Protein AF-A0A1V5WYE0-F1 (afdb_monomer_lite)

Foldseek 3Di:
DDPVLVVVLVVLLVDDAFDKDKAFDDDPVRLVVSLVVNVVVLVVVCVVVVLSSLQWDWDWDADPNTTITMTHGHQDFFDWDWDQDPVRDTDIDTHDPCLVVLLVVCVVVVHDPVVNCVSNVHDDPVCCCPPVVDDDDPPDD

Radius of gyration: 19.07 Å; chains: 1; bounding box: 38×41×58 Å

Structure (mmCIF, N/CA/C/O backbone):
data_AF-A0A1V5WYE0-F1
#
_entry.id   AF-A0A1V5WYE0-F1
#
loop_
_atom_site.group_PDB
_atom_site.id
_atom_site.type_symbol
_atom_site.label_atom_id
_atom_site.label_alt_id
_atom_site.label_comp_id
_atom_site.label_asym_id
_atom_site.label_entity_id
_atom_site.label_seq_id
_atom_site.pdbx_PDB_ins_code
_atom_site.Cartn_x
_atom_site.Cartn_y
_atom_site.Cartn_z
_atom_site.occupancy
_atom_site.B_iso_or_equiv
_atom_site.auth_seq_id
_atom_site.auth_comp_id
_atom_site.auth_asym_id
_atom_site.auth_atom_id
_atom_site.pdbx_PDB_model_num
ATOM 1 N N . MET A 1 1 ? 8.057 -4.686 17.020 1.00 60.03 1 MET A N 1
ATOM 2 C CA . MET A 1 1 ? 6.840 -4.646 16.188 1.00 60.03 1 MET A CA 1
ATOM 3 C C . MET A 1 1 ? 5.695 -5.269 16.972 1.00 60.03 1 MET A C 1
ATOM 5 O O . MET A 1 1 ? 5.927 -6.262 17.650 1.00 60.03 1 MET A O 1
ATOM 9 N N . ASN A 1 2 ? 4.516 -4.652 16.957 1.00 81.19 2 ASN A N 1
ATOM 10 C CA . ASN A 1 2 ? 3.317 -5.132 17.647 1.00 81.19 2 ASN A CA 1
ATOM 11 C C . ASN A 1 2 ? 2.806 -6.436 16.997 1.00 81.19 2 ASN A C 1
ATOM 13 O O . ASN A 1 2 ? 2.760 -6.528 15.772 1.00 81.19 2 ASN A O 1
ATOM 17 N N . GLU A 1 3 ? 2.424 -7.436 17.794 1.00 86.69 3 GLU A N 1
ATOM 18 C CA . GLU A 1 3 ? 1.958 -8.746 17.303 1.00 86.69 3 GLU A CA 1
ATOM 19 C C . GLU A 1 3 ? 0.724 -8.611 16.396 1.00 86.69 3 GLU A C 1
ATOM 21 O O . GLU A 1 3 ? 0.641 -9.244 15.346 1.00 86.69 3 GLU A O 1
ATOM 26 N N . ILE A 1 4 ? -0.181 -7.689 16.739 1.00 88.62 4 ILE A N 1
ATOM 27 C CA . ILE A 1 4 ? -1.386 -7.384 15.956 1.00 88.62 4 ILE A CA 1
ATOM 28 C C . ILE A 1 4 ? -1.018 -6.863 14.562 1.00 88.62 4 ILE A C 1
ATOM 30 O O . ILE A 1 4 ? -1.641 -7.237 13.570 1.00 88.62 4 ILE A O 1
ATOM 34 N N . VAL A 1 5 ? 0.005 -6.010 14.480 1.00 93.00 5 VAL A N 1
ATOM 35 C CA . VAL A 1 5 ? 0.475 -5.443 13.211 1.00 93.00 5 VAL A CA 1
ATOM 36 C C . VAL A 1 5 ? 1.087 -6.528 12.350 1.00 93.00 5 VAL A C 1
ATOM 38 O O . VAL A 1 5 ? 0.755 -6.608 11.176 1.00 93.00 5 VAL A O 1
ATOM 41 N N . SER A 1 6 ? 1.915 -7.400 12.928 1.00 93.00 6 SER A N 1
ATOM 42 C CA . SER A 1 6 ? 2.517 -8.502 12.179 1.00 93.00 6 SER A CA 1
ATOM 43 C C . SER A 1 6 ? 1.449 -9.410 11.565 1.00 93.00 6 SER A C 1
ATOM 45 O O . SER A 1 6 ? 1.475 -9.627 10.358 1.00 93.00 6 SER A O 1
ATOM 47 N N . VAL A 1 7 ? 0.467 -9.863 12.352 1.00 95.88 7 VAL A N 1
ATOM 48 C CA . VAL A 1 7 ? -0.599 -10.752 11.861 1.00 95.88 7 VAL A CA 1
ATOM 49 C C . VAL A 1 7 ? -1.402 -10.094 10.742 1.00 95.88 7 VAL A C 1
ATOM 51 O O . VAL A 1 7 ? -1.552 -10.664 9.664 1.00 95.88 7 VAL A O 1
ATOM 54 N N . TRP A 1 8 ? -1.895 -8.874 10.962 1.00 96.62 8 TRP A N 1
ATOM 55 C CA . TRP A 1 8 ? -2.736 -8.221 9.962 1.00 96.62 8 TRP A CA 1
ATOM 56 C C . TRP A 1 8 ? -1.970 -7.751 8.734 1.00 96.62 8 TRP A C 1
ATOM 58 O O . TRP A 1 8 ? -2.543 -7.703 7.648 1.00 96.62 8 TRP A O 1
ATOM 68 N N . PHE A 1 9 ? -0.690 -7.418 8.880 1.00 96.69 9 PHE A N 1
ATOM 69 C CA . PHE A 1 9 ? 0.132 -7.050 7.739 1.00 96.69 9 PHE A CA 1
ATOM 70 C C . PHE A 1 9 ? 0.460 -8.274 6.877 1.00 96.69 9 PHE A C 1
ATOM 72 O O . PHE A 1 9 ? 0.440 -8.159 5.656 1.00 96.69 9 PHE A O 1
ATOM 79 N N . GLU A 1 10 ? 0.666 -9.458 7.467 1.00 96.38 10 GLU A N 1
ATOM 80 C CA . GLU A 1 10 ? 0.767 -10.707 6.695 1.00 96.38 10 GLU A CA 1
ATOM 81 C C . GLU A 1 10 ? -0.523 -11.024 5.929 1.00 96.38 10 GLU A C 1
ATOM 83 O O . GLU A 1 10 ? -0.458 -11.433 4.771 1.00 96.38 10 GLU A O 1
ATOM 88 N N . GLU A 1 11 ? -1.698 -10.788 6.518 1.00 97.31 11 GLU A N 1
ATOM 89 C CA . GLU A 1 11 ? -2.964 -10.913 5.781 1.00 97.31 11 GLU A CA 1
ATOM 90 C C . GLU A 1 11 ? -3.081 -9.865 4.665 1.00 97.31 11 GLU A C 1
ATOM 92 O O . GLU A 1 11 ? -3.500 -10.185 3.554 1.00 97.31 11 GLU A O 1
ATOM 97 N N . ALA A 1 12 ? -2.632 -8.629 4.900 1.00 96.56 12 ALA A N 1
ATOM 98 C CA . ALA A 1 12 ? -2.646 -7.581 3.882 1.00 96.56 12 ALA A CA 1
ATOM 99 C C . ALA A 1 12 ? -1.763 -7.904 2.664 1.00 96.56 12 ALA A C 1
ATOM 101 O O . ALA A 1 12 ? -2.113 -7.541 1.542 1.00 96.56 12 ALA A O 1
ATOM 102 N N . LYS A 1 13 ? -0.648 -8.622 2.852 1.00 95.75 13 LYS A N 1
ATOM 103 C CA . LYS A 1 13 ? 0.212 -9.088 1.747 1.00 95.75 13 LYS A CA 1
ATOM 104 C C . LYS A 1 13 ? -0.493 -10.079 0.817 1.00 95.75 13 LYS A C 1
ATOM 106 O O . LYS A 1 13 ? -0.105 -10.193 -0.345 1.00 95.75 13 LYS A O 1
ATOM 111 N N . LYS A 1 14 ? -1.506 -10.792 1.319 1.00 96.12 14 LYS A N 1
ATOM 112 C CA . LYS A 1 14 ? -2.266 -11.802 0.569 1.00 96.12 14 LYS A CA 1
ATOM 113 C C . LYS A 1 14 ? -3.430 -11.218 -0.225 1.00 96.12 14 LYS A C 1
ATOM 115 O O . LYS A 1 14 ? -3.949 -11.920 -1.082 1.00 96.12 14 LYS A O 1
ATOM 120 N N . LEU A 1 15 ? -3.827 -9.974 0.054 1.00 95.88 15 LEU A N 1
ATOM 121 C CA . LEU A 1 15 ? -4.912 -9.302 -0.662 1.00 95.88 15 LEU A CA 1
ATOM 122 C C . LEU A 1 15 ? -4.637 -9.293 -2.166 1.00 95.88 15 LEU A C 1
ATOM 124 O O . LEU A 1 15 ? -3.505 -9.035 -2.589 1.00 95.88 15 LEU A O 1
ATOM 128 N N . GLU A 1 16 ? -5.669 -9.505 -2.968 1.00 92.81 16 GLU A N 1
ATOM 129 C CA . GLU A 1 16 ? -5.650 -9.208 -4.396 1.00 92.81 16 GLU A CA 1
ATOM 130 C C . GLU A 1 16 ? -5.892 -7.713 -4.647 1.00 92.81 16 GLU A C 1
ATOM 132 O O . GLU A 1 16 ? -6.325 -6.956 -3.772 1.00 92.81 16 GLU A O 1
ATOM 137 N N . ILE A 1 17 ? -5.579 -7.244 -5.856 1.00 89.38 17 ILE A N 1
ATOM 138 C CA . ILE A 1 17 ? -5.825 -5.847 -6.223 1.00 89.38 17 ILE A CA 1
ATOM 139 C C . ILE A 1 17 ? -7.332 -5.566 -6.200 1.00 89.38 17 ILE A C 1
ATOM 141 O O . ILE A 1 17 ? -8.116 -6.245 -6.852 1.00 89.38 17 ILE A O 1
ATOM 145 N N . GLY A 1 18 ? -7.723 -4.515 -5.482 1.00 91.00 18 GLY A N 1
ATOM 146 C CA . GLY A 1 18 ? -9.116 -4.140 -5.248 1.00 91.00 18 GLY A CA 1
ATOM 147 C C . GLY A 1 18 ? -9.682 -4.678 -3.934 1.00 91.00 18 GLY A C 1
ATOM 148 O O . GLY A 1 18 ? -10.757 -4.239 -3.524 1.00 91.00 18 GLY A O 1
ATOM 149 N N . GLU A 1 19 ? -8.969 -5.569 -3.241 1.00 96.38 19 GLU A N 1
ATOM 150 C CA . GLU A 1 19 ? -9.384 -6.066 -1.933 1.00 96.38 19 GLU A CA 1
ATOM 151 C C . GLU A 1 19 ? -8.911 -5.164 -0.786 1.00 96.38 19 GLU A C 1
ATOM 153 O O . GLU A 1 19 ? -7.910 -4.442 -0.870 1.00 96.38 19 GLU A O 1
ATOM 158 N N . SER A 1 20 ? -9.651 -5.215 0.325 1.00 97.19 20 SER A N 1
ATOM 159 C CA . SER A 1 20 ? -9.329 -4.455 1.530 1.00 97.19 20 SER A CA 1
ATOM 160 C C . SER A 1 20 ? -9.649 -5.217 2.811 1.00 97.19 20 SER A C 1
ATOM 162 O O . SER A 1 20 ? -10.659 -5.911 2.913 1.00 97.19 20 SER A O 1
ATOM 164 N N . LEU A 1 21 ? -8.807 -5.018 3.820 1.00 97.25 21 LEU A N 1
ATOM 165 C CA . LEU A 1 21 ? -8.969 -5.510 5.180 1.00 97.25 21 LEU A CA 1
ATOM 166 C C . LEU A 1 21 ? -9.318 -4.342 6.109 1.00 97.25 21 LEU A C 1
ATOM 168 O O . LEU A 1 21 ? -8.591 -3.352 6.164 1.00 97.25 21 LEU A O 1
ATOM 172 N N . HIS A 1 22 ? -10.413 -4.465 6.864 1.00 97.12 22 HIS A N 1
ATOM 173 C CA . HIS A 1 22 ? -10.916 -3.419 7.764 1.00 97.12 22 HIS A CA 1
ATOM 174 C C . HIS A 1 22 ? -10.718 -3.828 9.224 1.00 97.12 22 HIS A C 1
ATOM 176 O O . HIS A 1 22 ? -11.442 -4.664 9.761 1.00 97.12 22 HIS A O 1
ATOM 182 N N . ILE A 1 23 ? -9.751 -3.203 9.886 1.00 96.25 23 ILE A N 1
ATOM 183 C CA . ILE A 1 23 ? -9.340 -3.511 11.255 1.00 96.25 23 ILE A CA 1
ATOM 184 C C . ILE A 1 23 ? -9.971 -2.485 12.189 1.00 96.25 23 ILE A C 1
ATOM 186 O O . ILE A 1 23 ? -9.647 -1.296 12.148 1.00 96.25 23 ILE A O 1
ATOM 190 N N . ARG A 1 24 ? -10.902 -2.934 13.031 1.00 95.94 24 ARG A N 1
ATOM 191 C CA . ARG A 1 24 ? -11.574 -2.062 13.999 1.00 95.94 24 ARG A CA 1
ATOM 192 C C . ARG A 1 24 ? -10.618 -1.679 15.126 1.00 95.94 24 ARG A C 1
ATOM 194 O O . ARG A 1 24 ? -9.962 -2.541 15.697 1.00 95.94 24 ARG A O 1
ATOM 201 N N . VAL A 1 25 ? -10.637 -0.405 15.507 1.00 95.62 25 VAL A N 1
ATOM 202 C CA . VAL A 1 25 ? -9.890 0.127 16.658 1.00 95.62 25 VAL A CA 1
ATOM 203 C C . VAL A 1 25 ? -10.827 0.860 17.615 1.00 95.62 25 VAL A C 1
ATOM 205 O O . VAL A 1 25 ? -11.921 1.291 17.230 1.00 95.62 25 VAL A O 1
ATOM 208 N N . ALA A 1 26 ? -10.441 0.986 18.885 1.00 94.44 26 ALA A N 1
ATOM 209 C CA . ALA A 1 26 ? -11.327 1.522 19.913 1.00 94.44 26 ALA A CA 1
ATOM 210 C C . ALA A 1 26 ? -11.500 3.043 19.799 1.00 94.44 26 ALA A C 1
ATOM 212 O O . ALA A 1 26 ? -12.570 3.574 20.099 1.00 94.44 26 ALA A O 1
ATOM 213 N N . ASN A 1 27 ? -10.453 3.763 19.383 1.00 95.50 27 ASN A N 1
ATOM 214 C CA . ASN A 1 27 ? -10.450 5.224 19.350 1.00 95.50 27 ASN A CA 1
ATOM 215 C C 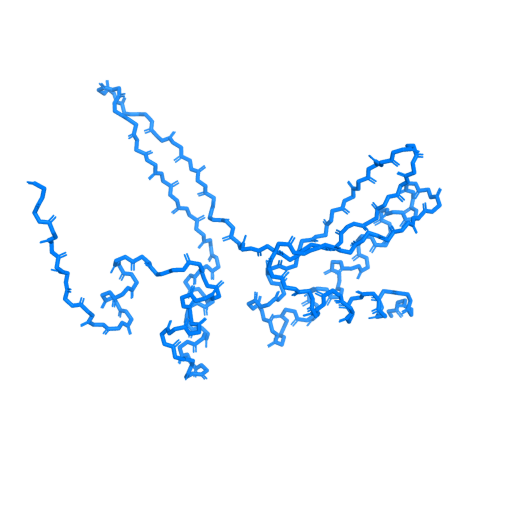. ASN A 1 27 ? -9.452 5.803 18.326 1.00 95.50 27 ASN A C 1
ATOM 217 O O . ASN A 1 27 ? -8.623 5.102 17.754 1.00 95.50 27 ASN A O 1
ATOM 221 N N . LYS A 1 28 ? -9.520 7.124 18.110 1.00 94.56 28 LYS A N 1
ATOM 222 C CA . LYS A 1 28 ? -8.674 7.857 17.149 1.00 94.56 28 LYS A CA 1
ATOM 223 C C . LYS A 1 28 ? -7.173 7.813 17.484 1.00 94.56 28 LYS A C 1
ATOM 225 O O . LYS A 1 28 ? -6.343 7.888 16.575 1.00 94.56 28 LYS A O 1
ATOM 230 N N . LYS A 1 29 ? -6.813 7.729 18.772 1.00 95.44 29 LYS A N 1
ATOM 231 C CA . LYS A 1 29 ? -5.408 7.655 19.202 1.00 95.44 29 LYS A CA 1
ATOM 232 C C . LYS A 1 29 ? -4.810 6.321 18.766 1.00 95.44 29 LYS A C 1
ATOM 234 O O . LYS A 1 29 ? -3.792 6.319 18.086 1.00 95.44 29 LYS A O 1
ATOM 239 N N . GLU A 1 30 ? -5.495 5.227 19.086 1.00 94.69 30 GLU A N 1
ATOM 240 C CA . GLU A 1 30 ? -5.120 3.875 18.670 1.00 94.69 30 GLU A CA 1
ATOM 241 C C . GLU A 1 30 ? -5.097 3.744 17.144 1.00 94.69 30 GLU A C 1
ATOM 243 O O . GLU A 1 30 ? -4.131 3.235 16.596 1.00 94.69 30 GLU A O 1
ATOM 248 N N . GLN A 1 31 ? -6.086 4.312 16.444 1.00 96.19 31 GLN A N 1
ATOM 249 C CA . GLN A 1 31 ? -6.083 4.387 14.981 1.00 96.19 31 GLN A CA 1
ATOM 250 C C . GLN A 1 31 ? -4.799 5.038 14.446 1.00 96.19 31 GLN A C 1
ATOM 252 O O . GLN A 1 31 ? -4.145 4.516 13.554 1.00 96.19 31 GLN A O 1
ATOM 257 N N . THR A 1 32 ? -4.415 6.195 14.984 1.00 95.75 32 THR A N 1
ATOM 258 C CA . THR A 1 32 ? -3.224 6.906 14.499 1.00 95.75 32 THR A CA 1
ATOM 259 C C . THR A 1 32 ? -1.944 6.136 14.805 1.00 95.75 32 THR A C 1
ATOM 261 O O . THR A 1 32 ? -1.075 6.064 13.944 1.00 95.75 32 THR A O 1
ATOM 264 N N . GLN A 1 33 ? -1.845 5.540 15.993 1.00 95.62 33 GLN A N 1
ATOM 265 C CA . GLN A 1 33 ? -0.705 4.711 16.364 1.00 95.62 33 GLN A CA 1
ATOM 266 C C . GLN A 1 33 ? -0.582 3.492 15.442 1.00 95.62 33 GLN A C 1
ATOM 268 O O . GLN A 1 33 ? 0.466 3.290 14.840 1.00 95.62 33 GLN A O 1
ATOM 273 N N . LEU A 1 34 ? -1.666 2.734 15.271 1.00 95.69 34 LEU A N 1
ATOM 274 C CA . LEU A 1 34 ? -1.667 1.515 14.472 1.00 95.69 34 LEU A CA 1
ATOM 275 C C . LEU A 1 34 ? -1.384 1.799 12.988 1.00 95.69 34 LEU A C 1
ATOM 277 O O . LEU A 1 34 ? -0.668 1.040 12.347 1.00 95.69 34 LEU A O 1
ATOM 281 N N . ALA A 1 35 ? -1.883 2.917 12.447 1.00 96.62 35 ALA A N 1
ATOM 282 C CA . ALA A 1 35 ? -1.541 3.350 11.091 1.00 96.62 35 ALA A CA 1
ATOM 283 C C . ALA A 1 35 ? -0.032 3.581 10.918 1.00 96.62 35 ALA A C 1
ATOM 285 O O . ALA A 1 35 ? 0.531 3.151 9.918 1.00 96.62 35 ALA A O 1
ATOM 286 N N . ASN A 1 36 ? 0.620 4.231 11.887 1.00 96.50 36 ASN A N 1
ATOM 287 C CA . ASN A 1 36 ? 2.064 4.464 11.833 1.00 96.50 36 ASN A CA 1
ATOM 288 C C . ASN A 1 36 ? 2.845 3.145 11.931 1.00 96.50 36 ASN A C 1
ATOM 290 O O . ASN A 1 36 ? 3.790 2.949 11.178 1.00 96.50 36 ASN A O 1
ATOM 294 N N . GLU A 1 37 ? 2.419 2.223 12.799 1.00 96.94 37 GLU A N 1
ATOM 295 C CA . GLU A 1 37 ? 3.050 0.901 12.914 1.00 96.94 37 GLU A CA 1
ATOM 296 C C . GLU A 1 37 ? 2.907 0.085 11.609 1.00 96.94 37 GLU A C 1
ATOM 298 O O . GLU A 1 37 ? 3.847 -0.592 11.196 1.00 96.94 37 GLU A O 1
ATOM 303 N N . PHE A 1 38 ? 1.770 0.182 10.906 1.00 97.75 38 PHE A N 1
ATOM 304 C CA . PHE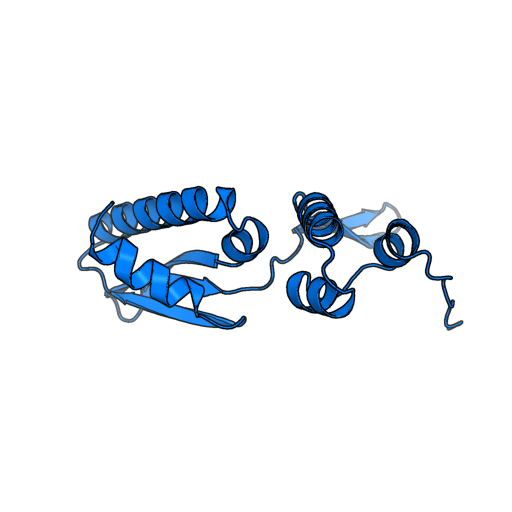 A 1 38 ? 1.623 -0.416 9.572 1.00 97.75 38 PHE A CA 1
ATOM 305 C C . PHE A 1 38 ? 2.493 0.263 8.510 1.00 97.75 38 PHE A C 1
ATOM 307 O O . PHE A 1 38 ? 2.998 -0.417 7.620 1.00 97.75 38 PHE A O 1
ATOM 314 N N . GLU A 1 39 ? 2.680 1.582 8.579 1.00 96.81 39 GLU A N 1
ATOM 315 C CA . GLU A 1 39 ? 3.573 2.305 7.664 1.00 96.81 39 GLU A CA 1
ATOM 316 C C . GLU A 1 39 ? 5.040 1.901 7.861 1.00 96.81 39 GLU A C 1
ATOM 318 O O . GLU A 1 39 ? 5.777 1.742 6.884 1.00 96.81 39 GLU A O 1
ATOM 323 N N . GLU A 1 40 ? 5.455 1.663 9.107 1.00 96.50 40 GLU A N 1
ATOM 324 C CA . GLU A 1 40 ? 6.766 1.095 9.430 1.00 96.50 40 GLU A CA 1
ATOM 325 C C . GLU A 1 40 ? 6.904 -0.321 8.855 1.00 96.50 40 GLU A C 1
ATOM 327 O O . GLU A 1 40 ? 7.833 -0.572 8.090 1.00 96.50 40 GLU A O 1
ATOM 332 N N . ALA A 1 41 ? 5.937 -1.211 9.110 1.00 96.25 41 ALA A N 1
ATOM 333 C CA . ALA A 1 41 ? 5.944 -2.573 8.564 1.00 96.25 41 ALA A CA 1
ATOM 334 C C . ALA A 1 41 ? 5.970 -2.588 7.022 1.00 96.25 41 ALA A C 1
ATOM 336 O O . ALA A 1 41 ? 6.686 -3.383 6.405 1.00 96.25 41 ALA A O 1
ATOM 337 N N . ARG A 1 42 ? 5.238 -1.669 6.381 1.00 95.94 42 ARG A N 1
ATOM 338 C CA . ARG A 1 42 ? 5.271 -1.474 4.927 1.00 95.94 42 ARG A CA 1
ATOM 339 C C . ARG A 1 42 ? 6.632 -0.999 4.445 1.00 95.94 42 ARG A C 1
ATOM 341 O O . ARG A 1 42 ? 7.109 -1.493 3.428 1.00 95.94 42 ARG A O 1
ATOM 348 N N . SER A 1 43 ? 7.258 -0.073 5.164 1.00 94.81 43 SER A N 1
ATOM 349 C CA . SER A 1 43 ? 8.585 0.447 4.828 1.00 94.81 43 SER A CA 1
ATOM 350 C C . SER A 1 43 ? 9.665 -0.627 4.957 1.00 94.81 43 SER A C 1
ATOM 352 O O . SER A 1 43 ? 10.518 -0.741 4.080 1.00 94.81 43 SER A O 1
ATOM 354 N N . GLU A 1 44 ? 9.603 -1.458 5.998 1.00 94.94 44 GLU A N 1
ATOM 355 C CA . GLU A 1 44 ? 10.498 -2.607 6.172 1.00 94.94 44 GLU A CA 1
ATOM 356 C C . GLU A 1 44 ? 10.321 -3.625 5.043 1.00 94.94 44 GLU A C 1
ATOM 358 O O . GLU A 1 44 ? 11.299 -4.071 4.439 1.00 94.94 44 GLU A O 1
ATOM 363 N N . TRP A 1 45 ? 9.074 -3.951 4.696 1.00 94.81 45 TRP A N 1
ATOM 364 C CA . TRP A 1 45 ? 8.797 -4.869 3.596 1.00 94.81 45 TRP A CA 1
ATOM 365 C C . TRP A 1 45 ? 9.221 -4.300 2.240 1.00 94.81 45 TRP A C 1
ATOM 367 O O . TRP A 1 45 ? 9.722 -5.049 1.406 1.00 94.81 45 TRP A O 1
ATOM 377 N N . ALA A 1 46 ? 9.121 -2.984 2.038 1.00 91.19 46 ALA A N 1
ATOM 378 C CA . ALA A 1 46 ? 9.549 -2.319 0.809 1.00 91.19 46 ALA A CA 1
ATOM 379 C C . ALA A 1 46 ? 11.056 -2.448 0.527 1.00 91.19 46 ALA A C 1
ATOM 381 O O . ALA A 1 4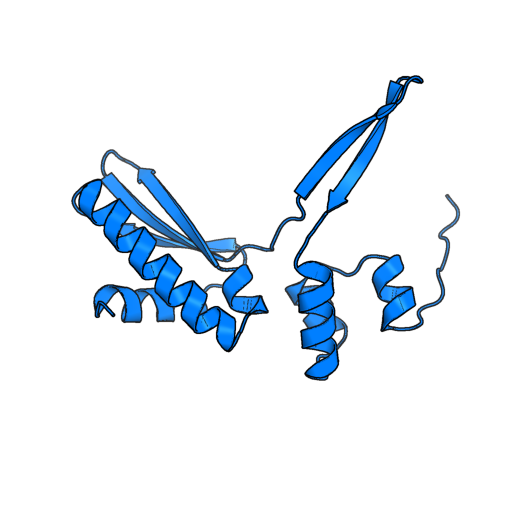6 ? 11.473 -2.291 -0.618 1.00 91.19 46 ALA A O 1
ATOM 382 N N . VAL A 1 47 ? 11.883 -2.750 1.536 1.00 90.25 47 VAL A N 1
ATOM 383 C CA . VAL A 1 47 ? 13.312 -3.051 1.330 1.00 90.25 47 VAL A CA 1
ATOM 384 C C . VAL A 1 47 ? 13.498 -4.368 0.568 1.00 90.25 47 VAL A C 1
ATOM 386 O O . VAL A 1 47 ? 14.459 -4.507 -0.187 1.00 90.25 47 VAL A O 1
ATOM 389 N N . ILE A 1 48 ? 12.580 -5.318 0.757 1.00 89.38 48 ILE A N 1
ATOM 390 C CA . ILE A 1 48 ? 12.628 -6.665 0.175 1.00 89.38 48 ILE A CA 1
ATOM 391 C C . ILE A 1 48 ? 11.766 -6.725 -1.091 1.00 89.38 48 ILE A C 1
ATOM 393 O O . ILE A 1 48 ? 12.229 -7.155 -2.139 1.00 89.38 48 ILE A O 1
ATOM 397 N N . GLU A 1 49 ? 10.525 -6.248 -0.995 1.00 88.81 49 GLU A N 1
ATOM 398 C CA . GLU A 1 49 ? 9.490 -6.306 -2.029 1.00 88.81 49 GLU A CA 1
ATOM 399 C C . GLU A 1 49 ? 8.930 -4.896 -2.306 1.00 88.81 49 GLU A C 1
ATOM 401 O O . GLU A 1 49 ? 7.773 -4.595 -1.991 1.00 88.81 49 GLU A O 1
ATOM 406 N N . PRO A 1 50 ? 9.735 -3.984 -2.888 1.00 83.62 50 PRO A N 1
ATOM 407 C CA . PRO A 1 50 ? 9.367 -2.574 -3.060 1.00 83.62 50 PRO A CA 1
ATOM 408 C C . PRO A 1 50 ? 8.096 -2.389 -3.887 1.00 83.62 50 PRO A C 1
ATOM 410 O O . PRO A 1 50 ? 7.288 -1.498 -3.625 1.00 83.62 50 PRO A O 1
ATOM 413 N N . VAL A 1 51 ? 7.913 -3.249 -4.886 1.00 83.69 51 VAL A N 1
ATOM 414 C CA . VAL A 1 51 ? 6.795 -3.161 -5.819 1.00 83.69 51 VAL A CA 1
ATOM 415 C C . VAL A 1 51 ? 5.486 -3.512 -5.124 1.00 83.69 51 VAL A C 1
ATOM 417 O O . VAL A 1 51 ? 4.552 -2.710 -5.123 1.00 83.69 51 VAL A O 1
ATOM 420 N N . HIS A 1 52 ? 5.450 -4.665 -4.460 1.00 87.88 52 HIS A N 1
ATOM 421 C CA . HIS A 1 52 ? 4.289 -5.138 -3.720 1.00 87.88 52 HIS A CA 1
ATOM 422 C C . HIS A 1 52 ? 3.955 -4.227 -2.533 1.00 87.88 52 HIS A C 1
ATOM 424 O O . HIS A 1 52 ? 2.793 -3.876 -2.332 1.00 87.88 52 HIS A O 1
ATOM 430 N N . ALA A 1 53 ? 4.967 -3.751 -1.803 1.00 91.44 53 ALA A N 1
ATOM 431 C CA . ALA A 1 53 ? 4.769 -2.801 -0.714 1.00 91.44 53 ALA A CA 1
ATOM 432 C C . ALA A 1 53 ? 4.131 -1.488 -1.195 1.00 91.44 53 ALA A C 1
ATOM 434 O O . ALA A 1 53 ? 3.267 -0.938 -0.513 1.00 91.44 53 ALA A O 1
ATOM 435 N N . SER A 1 54 ? 4.488 -1.012 -2.395 1.00 88.06 54 SER A N 1
ATOM 436 C CA . SER A 1 54 ? 3.910 0.210 -2.971 1.00 88.06 54 SER A CA 1
ATOM 437 C C . SER A 1 54 ? 2.424 0.095 -3.339 1.00 88.06 54 SER A C 1
ATOM 439 O O . SER A 1 54 ? 1.758 1.118 -3.497 1.00 88.06 54 SER A O 1
ATOM 441 N N . GLN A 1 55 ? 1.903 -1.130 -3.459 1.00 91.12 55 GLN A N 1
ATOM 442 C CA . GLN A 1 55 ? 0.496 -1.404 -3.757 1.00 91.12 55 GLN A CA 1
ATOM 443 C C . GLN A 1 55 ? -0.377 -1.457 -2.497 1.00 91.12 55 GLN A C 1
ATOM 445 O O . GLN A 1 55 ? -1.599 -1.425 -2.624 1.00 91.12 55 GLN A O 1
ATOM 450 N N . ILE A 1 56 ? 0.211 -1.533 -1.296 1.00 94.81 56 ILE A N 1
ATOM 451 C CA . ILE A 1 56 ? -0.537 -1.513 -0.034 1.00 94.81 56 ILE A CA 1
ATOM 452 C C . ILE A 1 56 ? -0.735 -0.068 0.426 1.00 94.81 56 ILE A C 1
ATOM 454 O O . ILE A 1 56 ? 0.216 0.663 0.724 1.00 94.81 56 ILE A O 1
ATOM 458 N N . PHE A 1 57 ? -1.999 0.325 0.524 1.00 94.81 57 PHE A N 1
ATOM 459 C CA . PHE A 1 57 ? -2.459 1.606 1.035 1.00 94.81 57 PHE A CA 1
ATOM 460 C C . PHE A 1 57 ? -2.991 1.432 2.451 1.00 94.81 57 PHE A C 1
ATOM 462 O O . PHE A 1 57 ? -3.778 0.531 2.732 1.00 94.81 57 PHE A O 1
ATOM 469 N N . ILE A 1 58 ? -2.567 2.329 3.338 1.00 96.81 58 ILE A N 1
ATOM 470 C CA . ILE A 1 58 ? -2.972 2.345 4.741 1.00 96.81 58 ILE A CA 1
ATOM 471 C C . ILE A 1 58 ? -3.855 3.573 4.940 1.00 96.81 58 ILE A C 1
ATOM 473 O O . ILE A 1 58 ? -3.407 4.714 4.829 1.00 96.81 58 ILE A O 1
ATOM 477 N N . LEU A 1 59 ? -5.140 3.347 5.204 1.00 96.44 59 LEU A N 1
ATOM 478 C CA . LEU A 1 59 ? -6.140 4.401 5.329 1.00 96.44 59 LEU A CA 1
ATOM 479 C C . LEU A 1 59 ? -6.752 4.403 6.727 1.00 96.44 59 LEU A C 1
ATOM 481 O O . LEU A 1 59 ? -6.998 3.365 7.337 1.00 96.44 59 LEU A O 1
ATOM 485 N N . LYS A 1 60 ? -7.057 5.602 7.220 1.00 97.25 60 LYS A N 1
ATOM 486 C CA . LYS A 1 60 ? -7.820 5.809 8.454 1.00 97.25 60 LYS A CA 1
ATOM 487 C C . LYS A 1 60 ? -9.247 6.167 8.077 1.00 97.25 60 LYS A C 1
ATOM 489 O O . LYS A 1 60 ? -9.465 7.217 7.474 1.00 97.25 60 LYS A O 1
ATOM 494 N N . THR A 1 61 ? -10.212 5.322 8.423 1.00 96.25 61 THR A N 1
ATOM 495 C CA . THR A 1 61 ? -11.618 5.524 8.053 1.00 96.25 61 THR A CA 1
ATOM 496 C C . THR A 1 61 ? -12.531 5.510 9.275 1.00 96.25 61 THR A C 1
ATOM 498 O O . THR A 1 61 ? -12.204 4.970 10.336 1.00 96.25 61 THR A O 1
ATOM 501 N N . ILE A 1 62 ? -13.687 6.160 9.135 1.00 95.88 62 ILE A N 1
ATOM 502 C CA . ILE A 1 62 ? -14.768 6.131 10.119 1.00 95.88 62 ILE A CA 1
ATOM 503 C C . ILE A 1 62 ? -16.010 5.625 9.400 1.00 95.88 62 ILE A C 1
ATOM 505 O O . ILE A 1 62 ? -16.480 6.266 8.463 1.00 95.88 62 ILE A O 1
ATOM 509 N N . ALA A 1 63 ? -16.550 4.503 9.861 1.00 93.25 63 ALA A N 1
ATOM 510 C CA . ALA A 1 63 ? -17.779 3.915 9.342 1.00 93.25 63 ALA A CA 1
ATOM 511 C C . ALA A 1 63 ? -18.688 3.562 10.521 1.00 93.2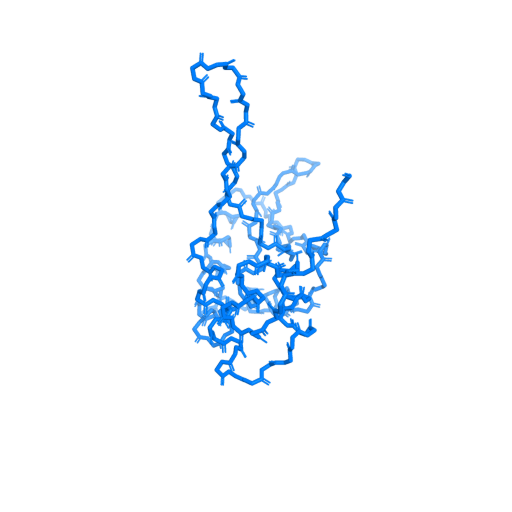5 63 ALA A C 1
ATOM 513 O O . ALA A 1 63 ? -18.216 3.065 11.540 1.00 93.25 63 ALA A O 1
ATOM 514 N N . GLU A 1 64 ? -19.983 3.876 10.426 1.00 93.06 64 GLU A N 1
ATOM 515 C CA . GLU A 1 64 ? -20.963 3.595 11.492 1.00 93.06 64 GLU A CA 1
ATOM 516 C C . GLU A 1 64 ? -20.545 4.105 12.888 1.00 93.06 64 GLU A C 1
ATOM 518 O O . GLU A 1 64 ? -20.765 3.445 13.905 1.00 93.06 64 GLU A O 1
ATOM 523 N N . ARG A 1 65 ? -19.899 5.280 12.952 1.00 92.31 65 ARG A N 1
ATOM 524 C CA . ARG A 1 65 ? -19.327 5.868 14.187 1.00 92.31 65 ARG A CA 1
ATOM 525 C C . ARG A 1 65 ? -18.222 5.028 14.851 1.00 92.31 65 ARG A C 1
ATOM 527 O O . ARG A 1 65 ? -17.830 5.326 15.977 1.00 92.31 65 ARG A O 1
ATOM 534 N N . LYS A 1 66 ? -17.690 4.014 14.170 1.00 95.69 66 LYS A N 1
ATOM 535 C CA . LYS A 1 66 ? -16.539 3.210 14.598 1.00 95.69 66 LYS A CA 1
ATOM 536 C C . LYS A 1 66 ? -15.301 3.626 13.802 1.00 95.69 66 LYS A C 1
ATOM 538 O O . LYS A 1 66 ? -15.402 4.051 12.653 1.00 95.69 66 LYS A O 1
ATOM 543 N N . GLN A 1 67 ? -14.141 3.527 14.441 1.00 96.44 67 GLN A N 1
ATOM 544 C CA . GLN A 1 67 ? -12.843 3.836 13.843 1.00 96.44 67 GLN A CA 1
ATOM 545 C C . GLN A 1 67 ? -12.251 2.561 13.237 1.00 96.44 67 GLN A C 1
ATOM 547 O O . GLN A 1 67 ? -12.288 1.506 13.875 1.00 96.44 67 GLN A O 1
ATOM 552 N N . TYR A 1 68 ? -11.678 2.672 12.042 1.00 97.50 68 TYR A N 1
ATOM 553 C CA . TYR A 1 68 ? -11.019 1.565 11.355 1.00 97.50 68 TYR A CA 1
ATOM 554 C C . TYR A 1 68 ? -9.669 1.986 10.784 1.00 97.50 68 TYR A C 1
ATOM 556 O O . TYR A 1 68 ? -9.475 3.137 10.379 1.00 97.50 68 TYR A O 1
ATOM 564 N N . ILE A 1 69 ? -8.752 1.028 10.729 1.00 97.50 69 ILE A N 1
ATOM 565 C CA . ILE A 1 69 ? -7.639 1.035 9.787 1.00 97.50 69 ILE A CA 1
ATOM 566 C C . ILE A 1 69 ? -8.010 0.143 8.623 1.00 97.50 69 ILE A C 1
ATOM 568 O O . ILE A 1 69 ? -8.456 -0.982 8.826 1.00 97.50 69 ILE A O 1
ATOM 572 N N . VAL A 1 70 ? -7.839 0.656 7.413 1.00 97.50 70 VAL A N 1
ATOM 573 C CA . VAL A 1 70 ? -8.071 -0.099 6.191 1.00 97.50 70 VAL A CA 1
ATOM 574 C C . VAL A 1 70 ? -6.732 -0.318 5.518 1.00 97.50 70 VAL A C 1
ATOM 576 O O . VAL A 1 70 ? -6.048 0.648 5.180 1.00 97.50 70 VAL A O 1
ATOM 579 N N . LEU A 1 71 ? -6.369 -1.586 5.360 1.00 97.69 71 LEU A N 1
ATOM 580 C CA . LEU A 1 71 ? -5.258 -2.008 4.520 1.00 97.69 71 LEU A CA 1
ATOM 581 C C . LEU A 1 71 ? -5.860 -2.429 3.193 1.00 97.69 71 LEU A C 1
ATOM 583 O O . LEU A 1 71 ? -6.676 -3.343 3.147 1.00 97.69 71 LEU A O 1
ATOM 587 N N . GLU A 1 72 ? -5.521 -1.725 2.132 1.00 96.44 72 GLU A N 1
ATOM 588 C CA . GLU A 1 72 ? -6.125 -1.931 0.825 1.00 96.44 72 GLU A CA 1
ATOM 589 C C . GLU A 1 72 ? -5.037 -2.136 -0.207 1.00 96.44 72 GLU A C 1
ATOM 591 O O . GLU A 1 72 ? -4.048 -1.400 -0.219 1.00 96.44 72 GLU A O 1
ATOM 596 N N . ARG A 1 73 ? -5.229 -3.107 -1.095 1.00 94.06 73 ARG A N 1
ATOM 597 C CA . ARG A 1 73 ? -4.300 -3.313 -2.193 1.00 94.06 73 ARG A CA 1
ATOM 598 C C . ARG A 1 73 ? -4.851 -2.679 -3.458 1.00 94.06 73 ARG A C 1
ATOM 600 O O . ARG A 1 73 ? -5.927 -3.030 -3.929 1.00 94.06 73 ARG A O 1
ATOM 607 N N . LYS A 1 74 ? -4.117 -1.725 -4.022 1.00 89.88 74 LYS A N 1
ATOM 608 C CA . LYS A 1 74 ? -4.507 -1.006 -5.240 1.00 89.88 74 LYS A CA 1
ATOM 609 C C . LYS A 1 74 ? -3.370 -0.970 -6.234 1.00 89.88 74 LYS A C 1
ATOM 611 O O . LYS A 1 74 ? -2.198 -0.941 -5.861 1.00 89.88 74 LYS A O 1
ATOM 616 N N . TYR A 1 75 ? -3.733 -0.845 -7.508 1.00 81.62 75 TYR A N 1
ATOM 617 C CA . TYR A 1 75 ? -2.787 -0.326 -8.478 1.00 81.62 75 TYR A CA 1
ATOM 618 C C . TYR A 1 75 ? -2.348 1.064 -8.060 1.00 81.62 75 TYR A C 1
ATOM 620 O O . TYR A 1 75 ? -3.157 1.929 -7.706 1.00 81.62 75 TYR A O 1
ATOM 628 N N . ARG A 1 76 ? -1.043 1.281 -8.141 1.00 73.81 76 ARG A N 1
ATOM 629 C CA . ARG A 1 76 ? -0.484 2.607 -8.004 1.00 73.81 76 ARG A CA 1
ATOM 630 C C . ARG A 1 76 ? -0.967 3.443 -9.185 1.00 73.81 76 ARG A C 1
ATOM 632 O O . ARG A 1 76 ? -0.568 3.224 -10.325 1.00 73.81 76 ARG A O 1
ATOM 639 N N . ALA A 1 77 ? -1.869 4.378 -8.912 1.00 68.06 77 ALA A N 1
ATOM 640 C CA . ALA A 1 77 ? -2.287 5.339 -9.914 1.00 68.06 77 ALA A CA 1
ATOM 641 C C . ALA A 1 77 ? -1.177 6.390 -10.081 1.00 68.06 77 ALA A C 1
ATOM 643 O O . ALA A 1 77 ? -0.686 6.916 -9.077 1.00 68.06 77 ALA A O 1
ATOM 644 N N . PRO A 1 78 ? -0.784 6.729 -11.318 1.00 72.69 78 PRO A N 1
ATOM 645 C CA . PRO A 1 78 ? 0.136 7.830 -11.534 1.00 72.69 78 PRO A CA 1
ATOM 646 C C . PRO A 1 78 ? -0.512 9.149 -11.092 1.00 72.69 78 PRO A C 1
ATOM 648 O O . PRO A 1 78 ? -1.731 9.324 -11.172 1.00 72.69 78 PRO A O 1
ATOM 651 N N . PHE A 1 79 ? 0.299 10.115 -10.666 1.00 74.81 79 PHE A N 1
ATOM 652 C CA . PHE A 1 79 ? -0.181 11.464 -10.397 1.00 74.81 79 PHE A CA 1
ATOM 653 C C . PHE A 1 79 ? -0.556 12.127 -11.716 1.00 74.81 79 PHE A C 1
ATOM 655 O O . PHE A 1 79 ? 0.305 12.424 -12.545 1.00 74.81 79 PHE A O 1
ATOM 662 N N . THR A 1 80 ? -1.849 12.364 -11.916 1.00 79.31 80 THR A N 1
ATOM 663 C CA . THR A 1 80 ? -2.347 12.994 -13.137 1.00 79.31 80 THR A CA 1
ATOM 664 C C . THR A 1 80 ? -2.698 14.454 -12.898 1.00 79.31 80 THR A C 1
ATOM 666 O O . THR A 1 80 ? -3.501 14.764 -12.021 1.00 79.31 80 THR A O 1
ATOM 669 N N . ALA A 1 81 ? -2.157 15.341 -13.725 1.00 82.00 81 ALA A N 1
ATOM 670 C CA . ALA A 1 81 ? -2.540 16.742 -13.811 1.00 82.00 81 ALA A CA 1
ATOM 671 C C . ALA A 1 81 ? -3.120 17.038 -15.198 1.00 82.00 81 ALA A C 1
ATOM 673 O O . ALA A 1 81 ? -2.737 16.420 -16.190 1.00 82.00 81 ALA A O 1
ATOM 674 N N . VAL A 1 82 ? -4.029 18.007 -15.288 1.00 88.25 82 VAL A N 1
ATOM 675 C CA . VAL A 1 82 ? -4.529 18.512 -16.571 1.00 88.25 82 VAL A CA 1
ATOM 676 C C . VAL A 1 82 ? -3.972 19.912 -16.774 1.00 88.25 82 VAL A C 1
ATOM 678 O O . VAL A 1 82 ? -4.300 20.836 -16.034 1.00 88.25 82 VAL A O 1
ATOM 681 N N . LYS A 1 83 ? -3.114 20.074 -17.779 1.00 88.88 83 LYS A N 1
ATOM 682 C CA . LYS A 1 83 ? -2.580 21.368 -18.196 1.00 88.88 83 LYS A CA 1
ATOM 683 C C . LYS A 1 83 ? -3.470 21.937 -19.292 1.00 88.88 83 LYS A C 1
ATOM 685 O O . LYS A 1 83 ? -3.651 21.305 -20.330 1.00 88.88 83 LYS A O 1
ATOM 690 N N . ARG A 1 84 ? -3.992 23.143 -19.078 1.00 89.62 84 ARG A N 1
ATOM 691 C CA . ARG A 1 84 ? -4.673 23.928 -20.112 1.00 89.62 84 ARG A CA 1
ATOM 692 C C . ARG A 1 84 ? -3.669 24.873 -20.765 1.00 89.62 84 ARG A C 1
ATOM 694 O O . ARG A 1 84 ? -2.964 25.590 -20.058 1.00 89.62 84 ARG A O 1
ATOM 701 N N . ASP A 1 85 ? -3.581 24.856 -22.088 1.00 86.25 85 ASP A N 1
ATOM 702 C CA . ASP A 1 85 ? -2.738 25.790 -22.833 1.00 86.25 85 ASP A CA 1
ATOM 703 C C . ASP A 1 85 ? -3.467 27.106 -23.168 1.00 86.25 85 ASP A C 1
ATOM 705 O O . ASP A 1 85 ? -4.663 27.268 -22.913 1.00 86.25 85 ASP A O 1
ATOM 709 N N . ALA A 1 86 ? -2.732 28.064 -23.742 1.00 84.12 86 ALA A N 1
ATOM 710 C CA . ALA A 1 86 ? -3.266 29.370 -24.133 1.00 84.12 86 ALA A CA 1
ATOM 711 C C . ALA A 1 86 ? -4.348 29.288 -25.229 1.00 84.12 86 ALA A C 1
ATOM 713 O O . ALA A 1 86 ? -5.127 30.223 -25.385 1.00 84.12 86 ALA A O 1
ATOM 714 N N . THR A 1 87 ? -4.426 28.168 -25.957 1.00 84.94 87 THR A N 1
ATOM 715 C CA . THR A 1 87 ? -5.458 27.904 -26.975 1.00 84.94 87 THR A CA 1
ATOM 716 C C . THR A 1 87 ? -6.706 27.235 -26.391 1.00 84.94 87 THR A C 1
ATOM 718 O O . THR A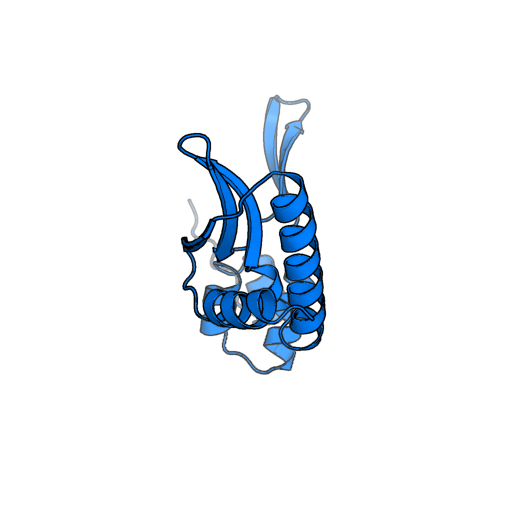 1 87 ? -7.704 27.060 -27.083 1.00 84.94 87 THR A O 1
ATOM 721 N N . GLY A 1 88 ? -6.680 26.888 -25.099 1.00 83.56 88 GLY A N 1
ATOM 722 C CA . GLY A 1 88 ? -7.766 26.207 -24.405 1.00 83.56 88 GLY A CA 1
ATOM 723 C C . GLY A 1 88 ? -7.741 24.682 -24.524 1.00 83.56 88 GLY A C 1
ATOM 724 O O . GLY A 1 88 ? -8.637 24.036 -23.981 1.00 83.56 88 GLY A O 1
ATOM 725 N N . LYS A 1 89 ? -6.725 24.093 -25.167 1.00 87.81 89 LYS A N 1
ATOM 726 C CA . LYS A 1 89 ? -6.555 22.641 -25.244 1.00 87.81 89 LYS A CA 1
ATOM 727 C C . LYS A 1 89 ? -6.056 22.108 -23.902 1.00 87.81 89 LYS A C 1
ATOM 729 O O . LYS A 1 89 ? -5.150 22.659 -23.272 1.00 87.81 89 LYS A O 1
ATOM 734 N N . HIS A 1 90 ? -6.671 21.015 -23.463 1.00 86.94 90 HIS A N 1
ATOM 735 C CA . HIS A 1 90 ? -6.296 20.295 -22.254 1.00 86.94 90 HIS A CA 1
ATOM 736 C C . HIS A 1 90 ? -5.348 19.150 -22.609 1.00 86.94 90 HIS A C 1
ATOM 738 O O . HIS A 1 90 ? -5.642 18.332 -23.475 1.00 86.94 90 HIS A O 1
ATOM 744 N N . THR A 1 91 ? -4.215 19.080 -21.920 1.00 84.12 91 THR A N 1
ATOM 745 C CA . THR A 1 91 ? -3.242 17.990 -22.022 1.00 84.12 91 THR A CA 1
ATOM 746 C C . THR A 1 91 ? -3.123 17.312 -20.664 1.00 84.12 91 THR A C 1
ATOM 748 O O . THR A 1 91 ? -2.926 17.974 -19.643 1.00 84.12 91 THR A O 1
ATOM 751 N N . LYS A 1 92 ? -3.291 15.988 -20.630 1.00 82.75 92 LYS A N 1
ATOM 752 C CA . LYS A 1 92 ? -3.118 15.193 -19.411 1.00 82.75 92 LYS A CA 1
ATOM 753 C C . LYS A 1 92 ? -1.632 14.895 -19.233 1.00 82.75 92 LYS A C 1
ATOM 755 O O . LYS A 1 92 ? -1.013 14.294 -20.102 1.00 82.75 92 LYS A O 1
ATOM 760 N N . ILE A 1 93 ? -1.070 15.316 -18.110 1.00 80.81 93 ILE A N 1
ATOM 761 C CA . ILE A 1 93 ? 0.292 15.004 -17.682 1.00 80.81 93 ILE A CA 1
ATOM 762 C C . ILE A 1 93 ? 0.177 13.927 -16.611 1.00 80.81 93 ILE A C 1
ATOM 764 O O . ILE A 1 93 ? -0.598 14.081 -15.673 1.00 80.81 93 ILE A O 1
ATOM 768 N N . SER A 1 94 ? 0.922 12.839 -16.758 1.00 76.06 94 SER A N 1
ATOM 769 C CA . SER A 1 94 ? 0.906 11.706 -15.837 1.00 76.06 94 SER A CA 1
ATOM 770 C C . SER A 1 94 ? 2.327 11.459 -15.348 1.00 76.06 94 SER A C 1
ATOM 772 O O . SER A 1 94 ? 3.212 11.215 -16.164 1.00 76.06 94 SER A O 1
ATOM 774 N N . VAL A 1 95 ? 2.557 11.557 -14.040 1.00 76.12 95 VAL A N 1
ATOM 775 C CA . VAL A 1 95 ? 3.870 11.353 -13.419 1.00 76.12 95 VAL A CA 1
ATOM 776 C C . VAL A 1 95 ? 3.753 10.255 -12.380 1.00 76.12 95 VAL A C 1
ATOM 778 O O . VAL A 1 95 ? 2.983 10.369 -11.431 1.00 76.12 95 VAL A O 1
ATOM 781 N N . ASP A 1 96 ? 4.553 9.208 -12.528 1.00 77.75 96 ASP A N 1
ATOM 782 C CA . ASP A 1 96 ? 4.747 8.228 -11.470 1.00 77.75 96 ASP A CA 1
ATOM 783 C C . ASP A 1 96 ? 6.239 8.138 -11.111 1.00 77.75 96 ASP A C 1
ATOM 785 O O . ASP A 1 96 ? 7.006 7.530 -11.859 1.00 77.75 96 ASP A O 1
ATOM 789 N N . PRO A 1 97 ? 6.660 8.734 -9.978 1.00 72.94 97 PRO A N 1
ATOM 790 C CA . PRO A 1 97 ? 8.068 8.804 -9.590 1.00 72.94 97 PRO A CA 1
ATOM 791 C C . PRO A 1 97 ? 8.752 7.441 -9.448 1.00 72.94 97 PRO A C 1
ATOM 793 O O . PRO A 1 97 ? 9.948 7.332 -9.698 1.00 72.94 97 PRO A O 1
ATOM 796 N N . GLU A 1 98 ? 8.009 6.399 -9.063 1.00 76.31 98 GLU A N 1
ATOM 797 C CA . GLU A 1 98 ? 8.593 5.076 -8.808 1.00 76.31 98 GLU A CA 1
ATOM 798 C C . GLU A 1 98 ? 8.393 4.110 -9.973 1.00 76.31 98 GLU A C 1
ATOM 800 O O . GLU A 1 98 ? 9.011 3.052 -9.981 1.00 76.31 98 GLU A O 1
ATOM 805 N N . ARG A 1 99 ? 7.577 4.451 -10.977 1.00 82.88 99 ARG A N 1
ATOM 806 C CA . ARG A 1 99 ? 7.264 3.542 -12.089 1.00 82.88 99 ARG A CA 1
ATOM 807 C C . ARG A 1 99 ? 8.512 3.091 -12.833 1.00 82.88 99 ARG A C 1
ATOM 809 O O . ARG A 1 99 ? 8.711 1.895 -13.015 1.00 82.88 99 ARG A O 1
ATOM 816 N N . THR A 1 100 ? 9.393 4.029 -13.174 1.00 79.69 100 THR A N 1
ATOM 817 C CA . THR A 1 100 ? 10.675 3.719 -13.823 1.00 79.69 100 THR A CA 1
ATOM 818 C C . THR A 1 100 ? 11.545 2.827 -12.942 1.00 79.69 100 THR A C 1
ATOM 820 O O . THR A 1 100 ? 12.147 1.876 -13.434 1.00 79.69 100 THR A O 1
ATOM 823 N N . ARG A 1 101 ? 11.595 3.101 -11.633 1.00 81.19 101 ARG A N 1
ATOM 824 C CA . ARG A 1 101 ? 12.391 2.318 -10.683 1.00 81.19 101 ARG A CA 1
ATOM 825 C C . ARG A 1 101 ? 11.856 0.891 -10.549 1.00 81.19 101 ARG A C 1
ATOM 827 O O . ARG A 1 101 ? 12.638 -0.051 -10.602 1.00 81.19 101 ARG A O 1
ATOM 834 N N . ILE A 1 102 ? 10.542 0.734 -10.401 1.00 82.06 102 ILE A N 1
ATOM 835 C CA . ILE A 1 102 ? 9.854 -0.560 -10.325 1.00 82.06 102 ILE A CA 1
ATOM 836 C C . ILE A 1 102 ? 10.092 -1.355 -11.608 1.00 82.06 102 ILE A C 1
ATOM 838 O O . ILE A 1 102 ? 10.510 -2.507 -11.543 1.00 82.06 102 ILE A O 1
ATOM 842 N N . LEU A 1 103 ? 9.898 -0.725 -12.768 1.00 84.00 103 LEU A N 1
ATOM 843 C CA . LEU A 1 103 ? 10.117 -1.350 -14.067 1.00 84.00 103 LEU A CA 1
ATOM 844 C C . LEU A 1 103 ? 11.558 -1.864 -14.207 1.00 84.00 103 LEU A C 1
ATOM 846 O O . LEU A 1 103 ? 11.774 -3.013 -14.581 1.00 84.00 103 LEU A O 1
ATOM 850 N N . GLN A 1 104 ? 12.547 -1.049 -13.832 1.00 83.69 104 GLN A N 1
ATOM 851 C CA . GLN A 1 104 ? 13.958 -1.447 -13.841 1.00 83.69 104 GLN A CA 1
ATOM 852 C C . GLN A 1 104 ? 14.258 -2.608 -12.887 1.00 83.69 104 GLN A C 1
ATOM 854 O O . GLN A 1 104 ? 15.023 -3.502 -13.248 1.00 83.69 104 GLN A O 1
ATOM 859 N N . LEU A 1 105 ? 13.669 -2.610 -11.688 1.00 84.31 105 LEU A N 1
ATOM 860 C CA . LEU A 1 105 ? 13.823 -3.705 -10.729 1.00 84.31 105 LEU A CA 1
ATOM 861 C C . LEU A 1 105 ? 13.243 -5.008 -11.282 1.00 84.31 105 LEU A C 1
ATOM 863 O O . LEU A 1 105 ? 13.948 -6.009 -11.324 1.00 84.31 105 LEU A O 1
ATOM 867 N N . MET A 1 106 ? 12.019 -4.984 -11.809 1.00 84.75 106 MET A N 1
ATOM 868 C CA . MET A 1 106 ? 11.387 -6.183 -12.366 1.00 84.75 106 MET A CA 1
ATOM 869 C C . MET A 1 106 ? 12.155 -6.744 -13.571 1.00 84.75 106 MET A C 1
ATOM 871 O O . MET A 1 106 ? 12.313 -7.958 -13.694 1.00 84.75 106 MET A O 1
ATOM 875 N N . ILE A 1 107 ? 12.694 -5.875 -14.433 1.00 86.31 107 ILE A N 1
ATOM 876 C CA . ILE A 1 107 ? 13.560 -6.291 -15.547 1.00 86.31 107 ILE A CA 1
ATOM 877 C C . ILE A 1 107 ? 14.853 -6.926 -15.024 1.00 86.31 107 ILE A C 1
ATOM 879 O O . ILE A 1 107 ? 15.277 -7.971 -15.522 1.00 86.31 107 ILE A O 1
ATOM 883 N N . LYS A 1 108 ? 15.478 -6.327 -14.002 1.00 86.56 108 LYS A N 1
ATOM 884 C CA . LYS A 1 108 ? 16.675 -6.881 -13.353 1.00 86.56 108 LYS A CA 1
ATOM 885 C C . LYS A 1 108 ? 16.398 -8.260 -12.747 1.00 86.56 108 LYS A C 1
ATOM 887 O O . LYS A 1 108 ? 17.232 -9.155 -12.882 1.00 86.56 108 LYS A O 1
ATOM 892 N N . ASP A 1 109 ? 15.215 -8.442 -12.172 1.00 84.75 109 ASP A N 1
ATOM 893 C CA . ASP A 1 109 ? 14.744 -9.703 -11.594 1.00 84.75 109 ASP A CA 1
ATOM 894 C C . ASP A 1 109 ? 14.261 -10.708 -12.659 1.00 84.75 109 ASP A C 1
ATOM 896 O O . ASP A 1 109 ? 13.752 -11.778 -12.328 1.00 84.75 109 ASP A O 1
ATOM 900 N N . ARG A 1 110 ? 14.458 -10.392 -13.951 1.00 85.69 110 ARG A N 1
ATOM 901 C CA . ARG A 1 110 ? 14.094 -11.210 -15.121 1.00 85.69 110 ARG A CA 1
ATOM 902 C C . ARG A 1 110 ? 12.613 -11.582 -15.172 1.00 85.69 110 ARG A C 1
ATOM 904 O O . ARG A 1 110 ? 12.258 -12.646 -15.680 1.00 85.69 110 ARG A O 1
ATOM 911 N N . LYS A 1 111 ? 11.752 -10.699 -14.667 1.00 86.12 111 LYS A N 1
ATOM 912 C CA . LYS A 1 111 ? 10.304 -10.843 -14.793 1.00 86.12 111 LYS A CA 1
ATOM 913 C C . LYS A 1 111 ? 9.874 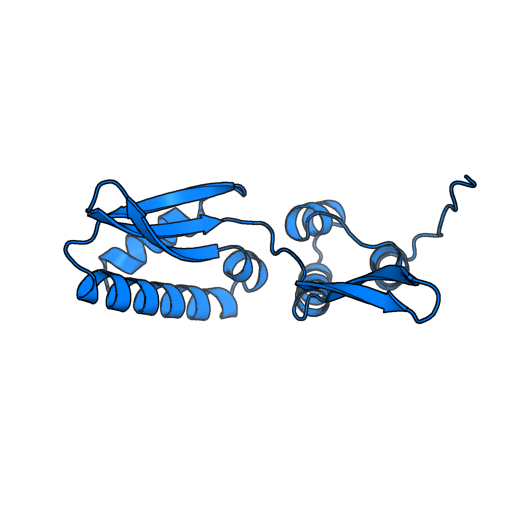-10.740 -16.250 1.00 86.12 111 LYS A C 1
ATOM 915 O O . LYS A 1 111 ? 10.456 -9.996 -17.042 1.00 86.12 111 LYS A O 1
ATOM 920 N N . SER A 1 112 ? 8.858 -11.516 -16.601 1.00 86.06 112 SER A N 1
ATOM 921 C CA . SER A 1 112 ? 8.264 -11.492 -17.932 1.00 86.06 112 SER A CA 1
ATOM 922 C C . SER A 1 112 ? 7.511 -10.181 -18.175 1.00 86.06 112 SER A C 1
ATOM 924 O O . SER A 1 112 ? 7.073 -9.506 -17.242 1.00 86.06 112 SER A O 1
ATOM 926 N N . LYS A 1 113 ? 7.318 -9.825 -19.451 1.00 83.38 113 LYS A N 1
ATOM 927 C CA . LYS A 1 113 ? 6.516 -8.653 -19.836 1.00 83.38 113 LYS A CA 1
ATOM 928 C C . LYS A 1 113 ? 5.102 -8.717 -19.249 1.00 83.38 113 LYS A C 1
ATOM 930 O O . LYS A 1 113 ? 4.612 -7.702 -18.772 1.00 83.38 113 LYS A O 1
ATOM 935 N N . GLN A 1 114 ? 4.483 -9.898 -19.263 1.00 83.62 114 GLN A N 1
ATOM 936 C CA . GLN A 1 114 ? 3.136 -10.107 -18.729 1.00 83.62 114 GLN A CA 1
ATOM 937 C C . GLN A 1 114 ? 3.082 -9.804 -17.229 1.00 83.62 114 GLN A C 1
ATOM 939 O O . GLN A 1 114 ? 2.264 -8.992 -16.817 1.00 83.62 114 GLN A O 1
ATOM 944 N N . GLU A 1 115 ? 4.016 -10.343 -16.437 1.00 82.38 115 GLU A N 1
ATOM 945 C CA . GLU A 1 115 ? 4.100 -10.035 -14.999 1.00 82.38 115 GLU A CA 1
ATOM 946 C C . GLU A 1 115 ? 4.306 -8.532 -14.748 1.00 82.38 115 GLU A C 1
ATOM 948 O O . GLU A 1 115 ? 3.726 -7.956 -13.831 1.00 82.38 115 GLU A O 1
ATOM 953 N N . ILE A 1 116 ? 5.128 -7.870 -15.568 1.00 83.50 116 ILE A N 1
ATOM 954 C CA . ILE A 1 116 ? 5.370 -6.426 -15.465 1.00 83.50 116 ILE A CA 1
ATOM 955 C C . ILE A 1 116 ? 4.099 -5.630 -15.781 1.00 83.50 116 ILE A C 1
ATOM 957 O O . ILE A 1 116 ? 3.770 -4.691 -15.056 1.00 83.50 116 ILE A O 1
ATOM 961 N N . GLU A 1 117 ? 3.381 -5.989 -16.845 1.00 83.38 117 GLU A N 1
ATOM 962 C CA . GLU A 1 117 ? 2.123 -5.345 -17.223 1.00 83.38 117 GLU A CA 1
ATOM 963 C C . GLU A 1 117 ? 1.036 -5.568 -16.171 1.00 83.38 117 GLU A C 1
ATOM 965 O O . GLU A 1 117 ? 0.334 -4.620 -15.828 1.00 83.38 117 GLU A O 1
ATOM 970 N N . GLU A 1 118 ? 0.933 -6.762 -15.595 1.00 81.44 118 GLU A N 1
ATOM 971 C CA . GLU A 1 118 ? -0.002 -7.041 -14.504 1.00 81.44 118 GLU A CA 1
ATOM 972 C C . GLU A 1 118 ? 0.278 -6.167 -13.283 1.00 81.44 118 GLU A C 1
ATOM 974 O O . GLU A 1 118 ? -0.643 -5.616 -12.688 1.00 81.44 118 GLU A O 1
ATOM 979 N N . VAL A 1 119 ? 1.549 -5.992 -12.927 1.00 79.12 119 VAL A N 1
ATOM 980 C CA . VAL A 1 119 ? 1.957 -5.240 -11.737 1.00 79.12 119 VAL A CA 1
ATOM 981 C C . VAL A 1 119 ? 1.839 -3.725 -11.924 1.00 79.12 119 VAL A C 1
ATOM 983 O O . VAL A 1 119 ? 1.445 -3.013 -10.994 1.00 79.12 119 VAL A O 1
ATOM 986 N N . LEU A 1 120 ? 2.170 -3.227 -13.116 1.00 78.44 120 LEU A N 1
ATOM 987 C CA . LEU A 1 120 ? 2.147 -1.803 -13.463 1.00 78.44 120 LEU A CA 1
ATOM 988 C C . LEU A 1 120 ? 0.818 -1.329 -14.064 1.00 78.44 120 LEU A C 1
ATOM 990 O O . LEU A 1 120 ? 0.707 -0.145 -14.404 1.00 78.44 120 LEU A O 1
ATOM 994 N N . ASN A 1 121 ? -0.167 -2.226 -14.180 1.00 77.44 121 ASN A N 1
ATOM 995 C CA . ASN A 1 121 ? -1.442 -2.004 -14.862 1.00 77.44 121 ASN A CA 1
ATOM 996 C C . ASN A 1 121 ? -1.255 -1.529 -16.318 1.00 77.44 121 ASN A C 1
ATOM 998 O O . ASN A 1 121 ? -1.808 -0.516 -16.749 1.00 77.44 121 ASN A O 1
ATOM 1002 N N . GLY A 1 122 ? -0.419 -2.258 -17.056 1.00 80.25 122 GLY A N 1
ATOM 1003 C CA . GLY A 1 122 ? -0.011 -1.985 -18.429 1.00 80.25 122 GLY A CA 1
ATOM 1004 C C . GLY A 1 122 ? 1.293 -1.194 -18.531 1.00 80.25 122 GLY A C 1
ATOM 1005 O O . GLY A 1 122 ? 1.730 -0.535 -17.587 1.00 80.25 122 GLY A O 1
ATOM 1006 N N . LEU A 1 123 ? 1.924 -1.258 -19.704 1.00 80.31 123 LEU A N 1
ATOM 1007 C CA . LEU A 1 123 ? 3.104 -0.475 -20.078 1.00 80.31 123 LEU A CA 1
ATOM 1008 C C . LEU A 1 123 ? 2.713 0.658 -21.028 1.00 80.31 123 LEU A C 1
ATOM 1010 O O . LEU A 1 123 ? 1.853 0.488 -21.889 1.00 80.31 123 LEU A O 1
ATOM 1014 N N . THR A 1 124 ? 3.376 1.804 -20.902 1.00 80.12 124 THR A N 1
ATOM 1015 C CA . THR A 1 124 ? 3.257 2.884 -21.887 1.00 80.12 124 THR A CA 1
ATOM 1016 C C . THR A 1 124 ? 4.026 2.531 -23.160 1.00 80.12 124 THR A C 1
ATOM 1018 O O . THR A 1 124 ? 4.978 1.751 -23.132 1.00 80.12 124 THR A O 1
ATOM 1021 N N . GLU A 1 125 ? 3.665 3.149 -24.283 1.00 77.38 125 GLU A N 1
ATOM 1022 C CA . GLU A 1 125 ? 4.373 2.970 -25.560 1.00 77.38 125 GLU A CA 1
ATOM 1023 C C . GLU A 1 125 ? 5.869 3.295 -25.453 1.00 77.38 125 GLU A C 1
ATOM 1025 O O . GLU A 1 125 ? 6.715 2.577 -25.986 1.00 77.38 125 GLU A O 1
ATOM 1030 N N . GLN A 1 126 ? 6.213 4.350 -24.707 1.00 76.56 126 GLN A N 1
ATOM 1031 C CA . GLN A 1 126 ? 7.605 4.735 -24.473 1.00 76.56 126 GLN A CA 1
ATOM 1032 C C . GLN A 1 126 ? 8.373 3.651 -23.709 1.00 76.56 126 GLN A C 1
ATOM 1034 O O . GLN A 1 126 ? 9.519 3.360 -24.044 1.00 76.56 126 GLN A O 1
ATOM 1039 N N . GLU A 1 127 ? 7.744 3.023 -22.714 1.00 80.75 127 GLU A N 1
ATOM 1040 C CA . GLU A 1 127 ? 8.358 1.940 -21.941 1.00 80.75 127 GLU A CA 1
ATOM 1041 C C . GLU A 1 127 ? 8.506 0.662 -22.769 1.00 80.75 127 GLU A C 1
ATOM 1043 O O . GLU A 1 127 ? 9.552 0.018 -22.700 1.00 80.75 127 GLU A O 1
ATOM 1048 N N . ARG A 1 128 ? 7.508 0.325 -23.596 1.00 82.19 128 ARG A N 1
ATOM 1049 C CA . ARG A 1 128 ? 7.575 -0.808 -24.535 1.00 82.19 128 ARG A CA 1
ATOM 1050 C C . ARG A 1 128 ? 8.738 -0.657 -25.509 1.00 82.19 128 ARG A C 1
ATOM 1052 O O . ARG A 1 128 ? 9.540 -1.575 -25.665 1.00 82.19 128 ARG A O 1
ATOM 1059 N N . LYS A 1 129 ? 8.900 0.534 -26.085 1.00 80.50 129 LYS A N 1
ATOM 1060 C CA . LYS A 1 129 ? 10.011 0.826 -26.992 1.00 80.50 129 LYS A CA 1
ATOM 1061 C C . LYS A 1 129 ? 11.364 0.793 -26.284 1.00 80.50 129 LYS A C 1
ATOM 1063 O O . LYS A 1 129 ? 12.294 0.170 -26.778 1.00 80.50 129 LYS A O 1
ATOM 1068 N N . PHE A 1 130 ? 11.484 1.461 -25.136 1.00 80.81 130 PHE A N 1
ATOM 1069 C CA . PHE A 1 130 ? 12.774 1.632 -24.463 1.00 80.81 130 PHE A CA 1
ATOM 1070 C C . PHE A 1 130 ? 13.288 0.347 -23.801 1.00 80.81 130 PHE A C 1
ATOM 1072 O O . PHE A 1 130 ? 14.489 0.096 -23.815 1.00 80.81 130 PHE A O 1
ATOM 1079 N N . TYR A 1 131 ? 12.398 -0.459 -23.216 1.00 80.56 131 TYR A N 1
ATOM 1080 C CA . TYR A 1 131 ? 12.787 -1.641 -22.442 1.00 80.56 131 TYR A CA 1
ATOM 1081 C C . TYR A 1 131 ? 12.584 -2.968 -23.179 1.00 80.56 131 TYR A C 1
ATOM 1083 O O . TYR A 1 131 ? 13.244 -3.946 -22.832 1.00 80.56 131 TYR A O 1
ATOM 1091 N N . PHE A 1 132 ? 11.709 -3.013 -24.187 1.00 81.94 132 PHE A N 1
ATOM 1092 C CA . PHE A 1 132 ? 11.367 -4.246 -24.905 1.00 81.94 132 PHE A CA 1
ATOM 1093 C C . PHE A 1 132 ? 11.619 -4.167 -26.419 1.00 81.94 132 PHE A C 1
ATOM 1095 O O . PHE A 1 132 ? 11.386 -5.155 -27.108 1.00 81.94 132 PHE A O 1
ATOM 1102 N N . ASN A 1 133 ? 12.143 -3.041 -26.934 1.00 77.00 133 ASN A N 1
ATOM 1103 C CA . ASN A 1 133 ? 12.426 -2.816 -28.360 1.00 77.00 133 ASN A CA 1
ATOM 1104 C C . ASN A 1 133 ? 11.230 -3.125 -29.282 1.00 77.00 133 ASN A C 1
ATOM 1106 O O . ASN A 1 133 ? 11.409 -3.634 -30.387 1.00 77.00 133 ASN A O 1
ATOM 1110 N N . GLU A 1 134 ? 10.007 -2.832 -28.837 1.00 70.00 134 GLU A N 1
ATOM 1111 C CA . GLU A 1 134 ? 8.819 -3.000 -29.677 1.00 70.00 134 GLU A CA 1
ATOM 1112 C C . GLU A 1 134 ? 8.680 -1.829 -30.659 1.00 70.00 134 GLU A C 1
ATOM 1114 O O . GLU A 1 134 ? 8.748 -0.657 -30.264 1.00 70.00 134 GLU A O 1
ATOM 1119 N N . ASP A 1 135 ? 8.484 -2.154 -31.939 1.00 53.88 135 ASP A N 1
ATOM 1120 C CA . ASP A 1 135 ? 8.153 -1.176 -32.972 1.00 53.88 135 ASP A CA 1
ATOM 1121 C C . ASP A 1 135 ? 6.730 -0.645 -32.757 1.00 53.88 135 ASP A C 1
ATOM 1123 O O . ASP A 1 135 ? 5.790 -1.391 -32.475 1.00 53.88 135 ASP A O 1
ATOM 1127 N N . ILE A 1 136 ? 6.581 0.675 -32.876 1.00 51.91 136 ILE A N 1
ATOM 1128 C CA . ILE A 1 136 ? 5.302 1.369 -32.722 1.00 51.91 136 ILE A CA 1
ATOM 1129 C C . ILE A 1 136 ? 4.458 1.051 -33.957 1.00 51.91 136 ILE A C 1
ATOM 1131 O O . ILE A 1 136 ? 4.738 1.560 -35.043 1.00 51.91 136 ILE A O 1
ATOM 1135 N N . VAL A 1 137 ? 3.423 0.228 -33.794 1.00 48.41 137 VAL A N 1
ATOM 1136 C CA . VAL A 1 137 ? 2.341 0.155 -34.776 1.00 48.41 137 VAL A CA 1
ATOM 1137 C C . VAL A 1 137 ? 1.462 1.370 -34.520 1.00 48.41 137 VAL A C 1
ATOM 1139 O O . VAL A 1 137 ? 0.716 1.407 -33.546 1.00 48.41 137 VAL A O 1
ATOM 1142 N N . TYR A 1 138 ? 1.610 2.397 -35.353 1.00 47.44 138 TYR A N 1
ATOM 1143 C CA . TYR A 1 138 ? 0.594 3.435 -35.447 1.00 47.44 138 TYR A CA 1
ATOM 1144 C C . TYR A 1 138 ? -0.653 2.760 -36.028 1.00 47.44 138 TYR A C 1
ATOM 1146 O O . TYR A 1 138 ? -0.660 2.387 -37.199 1.00 47.44 138 TYR A O 1
ATOM 1154 N N . GLU A 1 139 ? -1.676 2.527 -35.204 1.00 42.97 139 GLU A N 1
ATOM 1155 C CA . GLU A 1 139 ? -3.027 2.391 -35.743 1.00 42.97 139 GLU A CA 1
ATOM 1156 C C . GLU A 1 139 ? -3.422 3.789 -36.217 1.00 42.97 139 GLU A C 1
ATOM 1158 O O . GLU A 1 139 ? -3.681 4.683 -35.411 1.00 42.97 139 GLU A O 1
ATOM 1163 N N . ASP A 1 140 ? -3.326 3.992 -37.531 1.00 43.78 140 ASP A N 1
ATOM 1164 C CA . ASP A 1 140 ? -3.850 5.169 -38.212 1.00 43.78 140 ASP A CA 1
ATOM 1165 C C . ASP A 1 140 ? -5.349 5.308 -37.867 1.00 43.78 140 ASP A C 1
ATOM 1167 O O . ASP A 1 140 ? -6.136 4.399 -38.150 1.00 43.78 140 ASP A O 1
ATOM 1171 N N . GLU A 1 141 ? -5.719 6.423 -37.222 1.00 39.59 141 GLU A N 1
ATOM 1172 C CA . GLU A 1 141 ? -7.114 6.888 -37.083 1.00 39.59 141 GLU A CA 1
ATOM 1173 C C . GLU A 1 141 ? -7.713 7.291 -38.439 1.00 39.59 141 GLU A C 1
ATOM 1175 O O . GLU A 1 141 ? -7.022 7.988 -39.223 1.00 39.59 141 GLU A O 1
#

Sequence (141 aa):
MNEIVSVWFEEAKKLEIGESLHIRVANKKEQTQLANEFEEARSEWAVIEPVHASQIFILKTIAERKQYIVLERKYRAPFTAVKRDATGKHTKISVDPERTRILQLMIKDRKSKQEIEEVLNGLTEQERKFYFNEDIVYEDE

pLDDT: mean 86.1, std 11.88, range [39.59, 97.75]

Secondary structure (DSSP, 8-state):
--HHHHHHHHHHHHPPTT-EEEEEESSHHHHHHHHHHHHHHHHHHHHH-HHHHHHEEEEEEEETTEEEEEEEE-----EEEEEE-TTS-EEEEEE-TTHHHHHHHHHHTT--HHHHHHHHTS--HHHHHHHH---------